Protein AF-A0A7M4DME3-F1 (afdb_monomer_lite)

Organism: NCBI:txid2761496

Structure (mmCIF, N/CA/C/O backbone):
data_AF-A0A7M4DME3-F1
#
_entry.id   AF-A0A7M4DME3-F1
#
loop_
_atom_site.group_PDB
_atom_site.id
_atom_site.type_symbol
_atom_site.label_atom_id
_atom_site.label_alt_id
_atom_site.label_comp_id
_atom_site.label_asym_id
_atom_site.label_entity_id
_atom_site.label_seq_id
_atom_site.pdbx_PDB_ins_code
_atom_site.Cartn_x
_atom_site.Cartn_y
_atom_site.Cartn_z
_atom_site.occupancy
_atom_site.B_iso_or_equiv
_atom_site.auth_seq_id
_atom_site.auth_comp_id
_atom_site.auth_asym_id
_atom_site.auth_atom_id
_atom_site.pdbx_PDB_model_num
ATOM 1 N N . MET A 1 1 ? -7.338 15.404 12.640 1.00 79.31 1 MET A N 1
ATOM 2 C CA . MET A 1 1 ? -7.976 14.076 12.510 1.00 79.31 1 MET A CA 1
ATOM 3 C C . MET A 1 1 ? -7.383 13.404 11.283 1.00 79.31 1 MET A C 1
ATOM 5 O O . MET A 1 1 ? -7.457 14.001 10.217 1.00 79.31 1 MET A O 1
ATOM 9 N N . HIS A 1 2 ? -6.756 12.235 11.427 1.00 91.44 2 HIS A N 1
ATOM 10 C CA . HIS A 1 2 ? -6.194 11.491 10.296 1.00 91.44 2 HIS A CA 1
ATOM 11 C C . HIS A 1 2 ? -7.149 10.380 9.873 1.00 91.44 2 HIS A C 1
ATOM 13 O O . HIS A 1 2 ? -7.565 9.578 10.706 1.00 91.44 2 HIS A O 1
ATOM 19 N N . LEU A 1 3 ? -7.482 10.335 8.585 1.00 92.44 3 LEU A N 1
ATOM 20 C CA . LEU A 1 3 ? -8.206 9.220 7.992 1.00 92.44 3 LEU A CA 1
ATOM 21 C C . LEU A 1 3 ? -7.179 8.260 7.390 1.00 92.44 3 LEU A C 1
ATOM 23 O O . LEU A 1 3 ? -6.687 8.477 6.286 1.00 92.44 3 LEU A O 1
ATOM 27 N N . ALA A 1 4 ? -6.817 7.247 8.165 1.00 92.62 4 ALA A N 1
ATOM 28 C CA . ALA A 1 4 ? -5.855 6.219 7.797 1.00 92.62 4 ALA A CA 1
ATOM 29 C C . ALA A 1 4 ? -6.324 4.865 8.341 1.00 92.62 4 ALA A C 1
ATOM 31 O O . ALA A 1 4 ? -7.276 4.798 9.124 1.00 92.62 4 ALA A O 1
ATOM 32 N N . ASP A 1 5 ? -5.653 3.797 7.922 1.00 92.44 5 ASP A N 1
ATOM 33 C CA . ASP A 1 5 ? -5.861 2.469 8.490 1.00 92.44 5 ASP A CA 1
ATOM 34 C C . ASP A 1 5 ? -5.481 2.484 9.989 1.00 92.44 5 ASP A C 1
ATOM 36 O O . ASP A 1 5 ? -4.368 2.915 10.316 1.00 92.44 5 ASP A O 1
ATOM 40 N N . PRO A 1 6 ? -6.387 2.100 10.912 1.00 94.06 6 PRO A N 1
ATOM 41 C CA . PRO A 1 6 ? -6.068 1.997 12.335 1.00 94.06 6 PRO A CA 1
ATOM 42 C C . PRO A 1 6 ? -5.087 0.861 12.660 1.00 94.06 6 PRO A C 1
ATOM 44 O O . PRO A 1 6 ? -4.437 0.933 13.702 1.00 94.06 6 PRO A O 1
ATOM 47 N N . ASP A 1 7 ? -4.965 -0.146 11.792 1.00 92.00 7 ASP A N 1
ATOM 48 C CA . ASP A 1 7 ? -4.043 -1.277 11.937 1.00 92.00 7 ASP A CA 1
ATOM 49 C C . ASP A 1 7 ? -3.297 -1.529 10.610 1.00 92.00 7 ASP A C 1
ATOM 51 O O . ASP A 1 7 ? -3.569 -2.496 9.892 1.00 92.00 7 ASP A O 1
ATOM 55 N N . PRO A 1 8 ? -2.393 -0.609 10.215 1.00 91.31 8 PRO A N 1
ATOM 56 C CA . PRO A 1 8 ? -1.780 -0.640 8.897 1.00 91.31 8 PRO A CA 1
ATOM 57 C C . PRO A 1 8 ? -0.785 -1.793 8.766 1.00 91.31 8 PRO A C 1
ATOM 59 O O . PRO A 1 8 ? 0.086 -1.994 9.614 1.00 91.31 8 PRO A O 1
ATOM 62 N N . LEU A 1 9 ? -0.825 -2.466 7.616 1.00 92.12 9 LEU A N 1
ATOM 63 C CA . LEU A 1 9 ? 0.225 -3.399 7.214 1.00 92.12 9 LEU A CA 1
ATOM 64 C C . LEU A 1 9 ? 1.564 -2.675 7.038 1.00 92.12 9 LEU A C 1
ATOM 66 O O . LEU A 1 9 ? 1.634 -1.560 6.510 1.00 92.12 9 LEU A O 1
ATOM 70 N N . THR A 1 10 ? 2.658 -3.355 7.370 1.00 90.19 10 THR A N 1
ATOM 71 C CA . THR A 1 10 ? 3.985 -2.930 6.915 1.00 90.19 10 THR A CA 1
ATOM 72 C C . THR A 1 10 ? 4.081 -3.022 5.389 1.00 90.19 10 THR A C 1
ATOM 74 O O . THR A 1 10 ? 3.415 -3.843 4.753 1.00 90.19 10 THR A O 1
ATOM 77 N N . THR A 1 11 ? 4.987 -2.253 4.774 1.00 88.12 11 THR A N 1
ATOM 78 C CA . THR A 1 11 ? 5.266 -2.350 3.328 1.00 88.12 11 THR A CA 1
ATOM 79 C C . THR A 1 11 ? 5.574 -3.792 2.899 1.00 88.12 11 THR A C 1
ATOM 81 O O . THR A 1 11 ? 5.138 -4.237 1.838 1.00 88.12 11 THR A O 1
ATOM 84 N N . ALA A 1 12 ? 6.290 -4.554 3.734 1.00 88.94 12 ALA A N 1
ATOM 85 C CA . ALA A 1 12 ? 6.629 -5.948 3.455 1.00 88.94 12 ALA A CA 1
ATOM 86 C C . ALA A 1 12 ? 5.400 -6.873 3.477 1.00 88.94 12 ALA A C 1
ATOM 88 O O . ALA A 1 12 ? 5.264 -7.729 2.600 1.00 88.94 12 ALA A O 1
ATOM 89 N N . GLU A 1 13 ? 4.499 -6.704 4.447 1.00 92.56 13 GLU A N 1
ATOM 90 C CA . GLU A 1 13 ? 3.243 -7.460 4.527 1.00 92.56 13 GLU A CA 1
ATOM 91 C C . GLU A 1 13 ? 2.301 -7.096 3.384 1.00 92.56 13 GLU A C 1
ATOM 93 O O . GLU A 1 13 ? 1.744 -7.988 2.748 1.00 92.56 13 GLU A O 1
ATOM 98 N N . PHE A 1 14 ? 2.194 -5.807 3.061 1.00 93.06 14 PHE A N 1
ATOM 99 C CA . PHE A 1 14 ? 1.403 -5.312 1.941 1.00 93.06 14 PHE A CA 1
ATOM 100 C C . PHE A 1 14 ? 1.860 -5.924 0.608 1.00 93.06 14 PHE A C 1
ATOM 102 O O . PHE A 1 14 ? 1.058 -6.503 -0.127 1.00 93.06 14 PHE A O 1
ATOM 109 N N . VAL A 1 15 ? 3.167 -5.875 0.318 1.00 91.75 15 VAL A N 1
ATOM 110 C CA . VAL A 1 15 ? 3.750 -6.482 -0.894 1.00 91.75 15 VAL A CA 1
ATOM 111 C C . VAL A 1 15 ? 3.542 -7.996 -0.909 1.00 91.75 15 VAL A C 1
ATOM 113 O O . VAL A 1 15 ? 3.209 -8.561 -1.952 1.00 91.75 15 VAL A O 1
ATOM 116 N N . ARG A 1 16 ? 3.713 -8.669 0.235 1.00 94.50 16 ARG A N 1
ATOM 117 C CA . ARG A 1 16 ? 3.494 -10.115 0.347 1.00 94.50 16 ARG A CA 1
ATOM 118 C C . ARG A 1 16 ? 2.048 -10.488 0.041 1.00 94.50 16 ARG A C 1
ATOM 120 O O . ARG A 1 16 ? 1.818 -11.410 -0.742 1.00 94.50 16 ARG A O 1
ATOM 127 N N . LEU A 1 17 ? 1.100 -9.766 0.631 1.00 95.81 17 LEU A N 1
ATOM 128 C CA . LEU A 1 17 ? -0.325 -9.979 0.433 1.00 95.81 17 LEU A CA 1
ATOM 129 C C . LEU A 1 17 ? -0.690 -9.807 -1.041 1.00 95.81 17 LEU A C 1
ATOM 131 O O . LEU A 1 17 ? -1.225 -10.735 -1.639 1.00 95.81 17 LEU A O 1
ATOM 135 N N . LEU A 1 18 ? -0.305 -8.690 -1.664 1.00 95.19 18 LEU A N 1
ATOM 136 C CA . LEU A 1 18 ? -0.570 -8.465 -3.087 1.00 95.19 18 LEU A CA 1
ATOM 137 C C . LEU A 1 18 ? 0.099 -9.508 -3.991 1.00 95.19 18 LEU A C 1
ATOM 139 O O . LEU A 1 18 ? -0.502 -9.945 -4.969 1.00 95.19 18 LEU A O 1
ATOM 143 N N . SER A 1 19 ? 1.321 -9.942 -3.674 1.00 94.50 19 SER A N 1
ATOM 144 C CA . SER A 1 19 ? 2.020 -10.984 -4.438 1.00 94.50 19 SER A CA 1
ATOM 145 C C . SER A 1 19 ? 1.279 -12.321 -4.380 1.00 94.50 19 SER A C 1
ATOM 147 O O . SER A 1 19 ? 1.100 -12.970 -5.418 1.00 94.50 19 SER A O 1
ATOM 149 N N . ARG A 1 20 ? 0.816 -12.722 -3.189 1.00 95.50 20 ARG A N 1
ATOM 150 C CA . ARG A 1 20 ? -0.008 -13.924 -3.012 1.00 95.50 20 ARG A CA 1
ATOM 151 C C . ARG A 1 20 ? -1.316 -13.799 -3.767 1.00 95.50 20 ARG A C 1
ATOM 153 O O . ARG A 1 20 ? -1.628 -14.687 -4.554 1.00 95.50 20 ARG A O 1
ATOM 160 N N . GLU A 1 21 ? -2.015 -12.684 -3.594 1.00 95.62 21 GLU A N 1
ATOM 161 C CA . GLU A 1 21 ? -3.288 -12.452 -4.263 1.00 95.62 21 GLU A CA 1
ATOM 162 C C . GLU A 1 21 ? -3.132 -12.467 -5.779 1.00 95.62 21 GLU A C 1
ATOM 164 O O . GLU A 1 21 ? -3.942 -13.104 -6.436 1.00 95.62 21 GLU A O 1
ATOM 169 N N . LEU A 1 22 ? -2.085 -11.849 -6.347 1.00 92.56 22 LEU A N 1
ATOM 170 C CA . LEU A 1 22 ? -1.895 -11.692 -7.795 1.00 92.56 22 LEU A CA 1
ATOM 171 C C . LEU A 1 22 ? -1.248 -12.904 -8.481 1.00 92.56 22 LEU A C 1
ATOM 173 O O . LEU A 1 22 ? -1.582 -13.210 -9.629 1.00 92.56 22 LEU A O 1
ATOM 177 N N . THR A 1 23 ? -0.347 -13.616 -7.806 1.00 92.88 23 THR A N 1
ATOM 178 C CA . THR A 1 23 ? 0.468 -14.682 -8.427 1.00 92.88 23 THR A CA 1
ATOM 179 C C . THR A 1 23 ? 0.357 -16.043 -7.740 1.00 92.88 23 THR A C 1
ATOM 181 O O . THR A 1 23 ? 0.926 -17.022 -8.232 1.00 92.88 23 THR A O 1
ATOM 184 N N . GLY A 1 24 ? -0.333 -16.116 -6.598 1.00 94.25 24 GLY A N 1
ATOM 185 C CA . GLY A 1 24 ? -0.392 -17.300 -5.740 1.00 94.25 24 GLY A CA 1
ATOM 186 C C . GLY A 1 24 ? 0.914 -17.588 -4.992 1.00 94.25 24 GLY A C 1
ATOM 187 O O . GLY A 1 24 ? 1.074 -18.676 -4.443 1.00 94.25 24 GLY A O 1
ATOM 188 N N . ARG A 1 25 ? 1.888 -16.667 -5.008 1.00 93.62 25 ARG A N 1
ATOM 189 C CA . ARG A 1 25 ? 3.237 -16.894 -4.468 1.00 93.62 25 ARG A CA 1
ATOM 190 C C . ARG A 1 25 ? 3.723 -15.723 -3.627 1.00 93.62 25 ARG A C 1
ATOM 192 O O . ARG A 1 25 ? 3.423 -14.568 -3.914 1.00 93.62 25 ARG A O 1
ATOM 199 N N . ASP A 1 26 ? 4.538 -16.040 -2.626 1.00 92.88 26 ASP A N 1
ATOM 200 C CA . ASP A 1 26 ? 5.306 -15.032 -1.898 1.00 92.88 26 ASP A CA 1
ATOM 201 C C . ASP A 1 26 ? 6.380 -14.386 -2.785 1.00 92.88 26 ASP A C 1
ATOM 203 O O . ASP A 1 26 ? 6.930 -15.060 -3.669 1.00 92.88 26 ASP A O 1
ATOM 207 N N . PRO A 1 27 ? 6.729 -13.111 -2.522 1.00 89.38 27 PRO A N 1
ATOM 208 C CA . PRO A 1 27 ? 7.875 -12.479 -3.154 1.00 89.38 27 PRO A CA 1
ATOM 209 C C . PRO A 1 27 ? 9.140 -13.274 -2.812 1.00 89.38 27 PRO A C 1
ATOM 211 O O . PRO A 1 27 ? 9.359 -13.672 -1.666 1.00 89.38 27 PRO A O 1
ATOM 214 N N . ARG A 1 28 ? 9.963 -13.545 -3.828 1.00 86.12 28 ARG A N 1
ATOM 215 C CA . ARG A 1 28 ? 11.197 -14.327 -3.691 1.00 86.12 28 ARG A CA 1
ATOM 216 C C . ARG A 1 28 ? 12.414 -13.414 -3.639 1.00 86.12 28 ARG A C 1
ATOM 218 O O . ARG A 1 28 ? 12.497 -12.453 -4.397 1.00 86.12 28 ARG A O 1
ATOM 225 N N 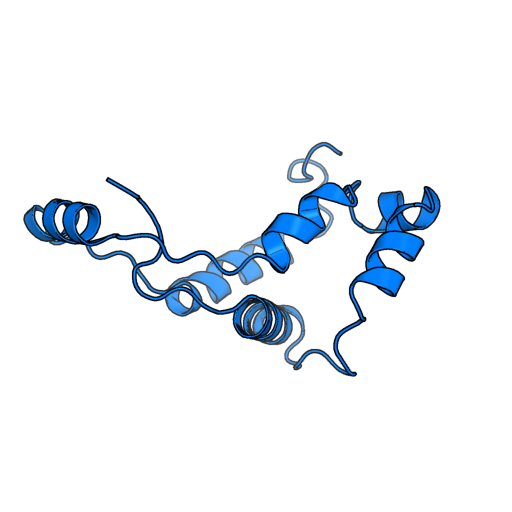. GLY A 1 29 ? 13.393 -13.812 -2.833 1.00 81.12 29 GLY A N 1
ATOM 226 C CA . GL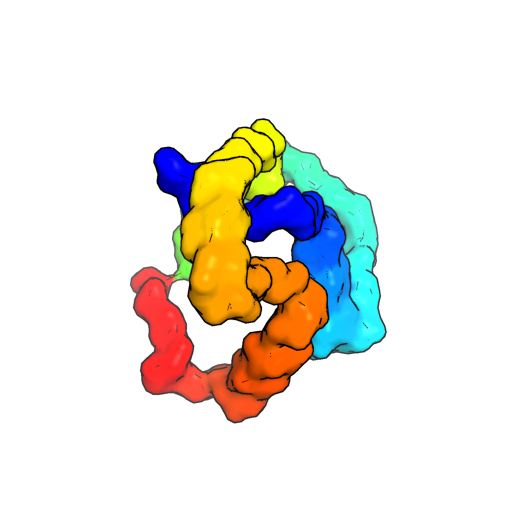Y A 1 29 ? 14.675 -13.126 -2.701 1.00 81.12 29 GLY A CA 1
ATOM 227 C C . GLY A 1 29 ? 14.702 -12.098 -1.565 1.00 81.12 29 GLY A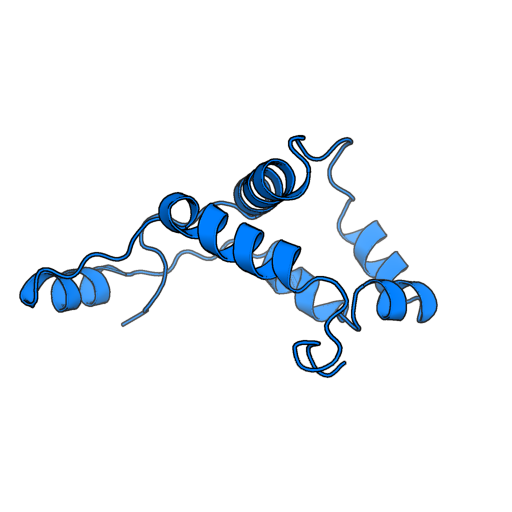 C 1
ATOM 228 O O . GLY A 1 29 ? 13.659 -11.765 -0.999 1.00 81.12 29 GLY A O 1
ATOM 229 N N . PRO A 1 30 ? 15.903 -11.631 -1.189 1.00 78.31 30 PRO A N 1
ATOM 230 C CA . PRO A 1 30 ? 16.054 -10.598 -0.176 1.00 78.31 30 PRO A CA 1
ATOM 231 C C . PRO A 1 30 ? 15.515 -9.256 -0.680 1.00 78.31 30 PRO A C 1
ATOM 233 O O . PRO A 1 30 ? 15.510 -8.982 -1.882 1.00 78.31 30 PRO A O 1
ATOM 236 N N . ALA A 1 31 ? 15.098 -8.399 0.255 1.00 79.06 31 ALA A N 1
ATOM 237 C CA . ALA A 1 31 ? 14.767 -7.017 -0.060 1.00 79.06 31 ALA A CA 1
ATOM 238 C C . ALA A 1 31 ? 15.969 -6.326 -0.722 1.00 79.06 31 ALA A C 1
ATOM 240 O O . ALA A 1 31 ? 17.114 -6.488 -0.293 1.00 79.06 31 ALA A O 1
ATOM 241 N N . VAL A 1 32 ? 15.705 -5.557 -1.778 1.00 82.75 32 VAL A N 1
ATOM 242 C CA . VAL A 1 32 ? 16.741 -4.773 -2.454 1.00 82.75 32 VAL A CA 1
ATOM 243 C C . VAL A 1 32 ? 17.149 -3.618 -1.535 1.00 82.75 32 VAL A C 1
ATOM 245 O O . VAL A 1 32 ? 16.272 -2.862 -1.120 1.00 82.75 32 VAL A O 1
ATOM 248 N N . PRO A 1 33 ? 18.447 -3.431 -1.238 1.00 85.56 33 PRO A N 1
ATOM 249 C CA . PRO A 1 33 ? 18.896 -2.303 -0.430 1.00 85.56 33 PRO A CA 1
ATOM 250 C C . PRO A 1 33 ? 18.545 -0.953 -1.074 1.00 85.56 33 PRO A C 1
ATOM 252 O O . PRO A 1 33 ? 18.744 -0.760 -2.277 1.00 85.56 33 PRO A O 1
ATOM 255 N N . ASP A 1 34 ? 18.111 0.012 -0.262 1.00 82.56 34 ASP A N 1
ATOM 256 C CA . ASP A 1 34 ? 17.735 1.367 -0.697 1.00 82.56 34 ASP A CA 1
ATOM 257 C C . ASP A 1 34 ? 18.744 2.045 -1.649 1.00 82.56 34 ASP A C 1
ATOM 259 O O . ASP A 1 34 ? 18.312 2.602 -2.665 1.00 82.56 34 ASP A O 1
ATOM 263 N N . PRO A 1 35 ? 20.075 2.003 -1.410 1.00 86.00 35 PRO A N 1
ATOM 264 C CA . PRO A 1 35 ? 21.043 2.627 -2.315 1.00 86.00 35 PRO A CA 1
ATOM 265 C C . PRO A 1 35 ? 21.020 2.022 -3.721 1.00 86.00 35 PRO A C 1
ATOM 267 O O . PRO A 1 35 ? 21.102 2.751 -4.712 1.00 86.00 35 PRO A O 1
ATOM 270 N N . LEU A 1 36 ? 20.857 0.698 -3.810 1.00 87.12 36 LEU A N 1
ATOM 271 C CA . LEU A 1 36 ? 20.760 -0.020 -5.079 1.00 87.12 36 LEU A CA 1
ATOM 272 C C . LEU A 1 36 ? 19.475 0.355 -5.817 1.00 87.12 36 LEU A C 1
ATOM 274 O O . LEU A 1 36 ? 19.521 0.649 -7.012 1.00 87.12 36 LEU A O 1
ATOM 278 N N . MET A 1 37 ? 18.346 0.419 -5.105 1.00 85.31 37 MET A N 1
ATOM 279 C CA . MET A 1 37 ? 17.070 0.814 -5.703 1.00 85.31 37 MET A CA 1
ATOM 280 C C . MET A 1 37 ? 17.115 2.259 -6.225 1.00 85.31 37 MET A C 1
ATOM 282 O O . MET A 1 37 ? 16.716 2.527 -7.360 1.00 85.31 37 MET A O 1
ATOM 286 N N . ARG A 1 38 ? 17.671 3.195 -5.443 1.00 84.94 38 ARG A N 1
ATOM 287 C CA . ARG A 1 38 ? 17.843 4.599 -5.861 1.00 84.94 38 ARG A CA 1
ATOM 288 C C . ARG A 1 38 ? 18.745 4.723 -7.086 1.00 84.94 38 ARG A C 1
ATOM 290 O O . ARG A 1 38 ? 18.423 5.485 -7.996 1.00 84.94 38 ARG A O 1
ATOM 297 N N . ALA A 1 39 ? 19.848 3.976 -7.134 1.00 87.19 39 ALA A N 1
ATOM 298 C CA . ALA A 1 39 ? 20.737 3.954 -8.293 1.00 87.19 39 ALA A CA 1
ATOM 299 C C . ALA A 1 39 ? 20.023 3.419 -9.546 1.00 87.19 39 ALA A C 1
ATOM 301 O O . ALA A 1 39 ? 20.122 4.029 -10.611 1.00 87.19 39 ALA A O 1
ATOM 302 N N . ALA A 1 40 ? 19.244 2.342 -9.412 1.00 85.69 40 ALA A N 1
ATOM 303 C CA . ALA A 1 40 ? 18.473 1.774 -10.514 1.00 85.69 40 ALA A CA 1
ATOM 304 C C . ALA A 1 40 ? 17.424 2.761 -11.062 1.00 85.69 40 ALA A C 1
ATOM 306 O O . ALA A 1 40 ? 17.320 2.927 -12.277 1.00 85.69 40 ALA A O 1
ATOM 307 N N . LEU A 1 41 ? 16.699 3.479 -10.195 1.00 84.44 41 LEU A N 1
ATOM 308 C CA . LEU A 1 41 ? 15.674 4.451 -10.610 1.00 84.44 41 LEU A CA 1
ATOM 309 C C . LEU A 1 41 ? 16.228 5.696 -11.322 1.00 84.44 41 LEU A C 1
ATOM 311 O O . LEU A 1 41 ? 15.485 6.359 -12.050 1.00 84.44 41 LEU A O 1
ATOM 315 N N . ARG A 1 42 ? 17.528 6.001 -11.188 1.00 84.50 42 ARG A N 1
ATOM 316 C CA . ARG A 1 42 ? 18.183 7.058 -11.988 1.00 84.50 42 ARG A CA 1
ATOM 317 C C . ARG A 1 42 ? 18.235 6.706 -13.476 1.00 84.50 42 ARG A C 1
ATOM 319 O O . ARG A 1 42 ? 18.290 7.599 -14.322 1.00 84.50 42 ARG A O 1
ATOM 326 N N . LEU A 1 43 ? 18.179 5.419 -13.818 1.00 86.62 43 LEU A N 1
ATOM 327 C CA . LEU A 1 43 ? 18.175 4.960 -15.200 1.00 86.62 43 LEU A CA 1
ATOM 328 C C . LEU A 1 43 ? 16.773 5.133 -15.805 1.00 86.62 43 LEU A C 1
ATOM 330 O O . LEU A 1 43 ? 15.826 4.432 -15.447 1.00 86.62 43 LEU A O 1
ATOM 334 N N . ARG A 1 44 ? 16.649 6.022 -16.802 1.00 83.19 44 ARG A N 1
ATOM 335 C CA . ARG A 1 44 ? 15.416 6.219 -17.595 1.00 83.19 44 ARG A CA 1
ATOM 336 C C . ARG A 1 44 ? 14.716 4.918 -18.036 1.00 83.19 44 ARG A C 1
ATOM 338 O O . ARG A 1 44 ? 13.495 4.859 -17.885 1.00 83.19 44 ARG A O 1
ATOM 345 N N . PRO A 1 45 ? 15.407 3.880 -18.558 1.00 85.00 45 PRO A N 1
ATOM 346 C CA . PRO A 1 45 ? 14.729 2.646 -18.967 1.00 85.00 45 PRO A CA 1
ATOM 347 C C . PRO A 1 45 ? 14.103 1.879 -17.795 1.00 85.00 45 PRO A C 1
ATOM 349 O O . PRO A 1 45 ? 13.047 1.274 -17.966 1.00 85.00 45 PRO A O 1
ATOM 352 N N . VAL A 1 46 ? 14.718 1.923 -16.608 1.00 83.25 46 VAL A N 1
ATOM 353 C CA . VAL A 1 46 ? 14.179 1.292 -15.392 1.00 83.25 46 VAL A CA 1
ATOM 354 C C . VAL A 1 46 ? 12.927 2.035 -14.942 1.00 83.25 46 VAL A C 1
ATOM 356 O O . VAL A 1 46 ? 11.879 1.424 -14.755 1.00 83.25 46 VAL A O 1
ATOM 359 N N . ARG A 1 47 ? 13.001 3.367 -14.883 1.00 81.50 47 ARG A N 1
ATOM 360 C CA . ARG A 1 47 ? 11.863 4.224 -14.533 1.00 81.50 47 ARG A CA 1
ATOM 361 C C . ARG A 1 47 ? 10.659 4.009 -15.452 1.00 81.50 47 ARG A C 1
ATOM 363 O O . ARG A 1 47 ? 9.540 3.866 -14.976 1.00 81.50 47 ARG A O 1
ATOM 370 N N . ARG A 1 48 ? 10.890 3.905 -16.767 1.00 80.75 48 ARG A N 1
ATOM 371 C CA . ARG A 1 48 ? 9.831 3.620 -17.752 1.00 80.75 48 ARG A CA 1
ATOM 372 C C . ARG A 1 48 ? 9.189 2.245 -17.541 1.00 80.75 48 ARG A C 1
ATOM 374 O O . ARG A 1 48 ? 7.986 2.112 -17.735 1.00 80.75 48 ARG A O 1
ATOM 381 N N . ARG A 1 49 ? 9.964 1.231 -17.140 1.00 80.44 49 AR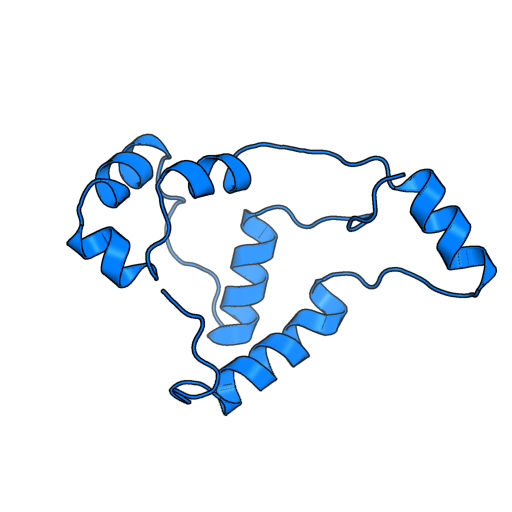G A N 1
ATOM 382 C CA . ARG A 1 49 ? 9.426 -0.101 -16.809 1.00 80.44 49 ARG A CA 1
ATOM 383 C C . ARG A 1 49 ? 8.616 -0.117 -15.515 1.00 80.44 49 ARG A C 1
ATOM 385 O O . ARG A 1 49 ? 7.685 -0.904 -15.414 1.00 80.44 49 ARG A O 1
ATOM 392 N N . LEU A 1 50 ? 8.940 0.752 -14.561 1.00 75.50 50 LEU A N 1
ATOM 393 C CA . LEU A 1 50 ? 8.243 0.882 -13.278 1.00 75.50 50 LEU A CA 1
ATOM 394 C C . LEU A 1 50 ? 7.135 1.949 -13.310 1.00 75.50 50 LEU A C 1
ATOM 396 O O . LEU A 1 50 ? 6.888 2.624 -12.312 1.00 75.50 50 LEU A O 1
ATOM 400 N N . GLY A 1 51 ? 6.491 2.139 -14.466 1.00 72.75 51 GLY A N 1
ATOM 401 C CA . GLY A 1 51 ? 5.337 3.035 -14.597 1.00 72.75 51 GLY A CA 1
ATOM 402 C C . GLY A 1 51 ? 5.649 4.519 -14.389 1.00 72.75 51 GLY A C 1
ATOM 403 O O . GLY A 1 51 ? 4.767 5.271 -14.009 1.00 72.75 51 GLY A O 1
ATOM 404 N N . GLY A 1 52 ? 6.901 4.944 -14.587 1.00 69.94 52 GLY A N 1
ATOM 405 C CA . GLY A 1 52 ? 7.314 6.342 -14.421 1.00 69.94 52 GLY A CA 1
ATOM 406 C C . GLY A 1 52 ? 7.700 6.734 -12.991 1.00 69.94 52 GLY A C 1
ATOM 407 O O . GLY A 1 52 ? 8.200 7.841 -12.798 1.00 69.94 52 GLY A O 1
ATOM 408 N N . THR A 1 53 ? 7.558 5.823 -12.021 1.00 69.31 53 THR A N 1
ATOM 409 C CA . THR A 1 53 ? 7.795 6.069 -10.588 1.00 69.31 53 THR A CA 1
ATOM 410 C C . THR A 1 53 ? 9.177 6.677 -10.319 1.00 69.31 53 THR A C 1
ATOM 412 O O . THR A 1 53 ? 10.212 6.080 -10.630 1.00 69.31 53 THR A O 1
ATOM 415 N N . GLY A 1 54 ? 9.190 7.885 -9.747 1.00 68.88 54 GLY A N 1
ATOM 416 C CA . GLY A 1 54 ? 10.404 8.602 -9.360 1.00 68.88 54 GLY A CA 1
ATOM 417 C C . GLY A 1 54 ? 11.103 7.983 -8.147 1.00 68.88 54 GLY A C 1
ATOM 418 O O . GLY A 1 54 ? 10.526 7.200 -7.393 1.00 68.88 54 GLY A O 1
ATOM 419 N N . SER A 1 55 ? 12.366 8.353 -7.933 1.00 73.06 55 SER A N 1
ATOM 420 C CA . SER A 1 55 ? 13.133 7.908 -6.757 1.00 73.06 55 SER A CA 1
ATOM 421 C C . SER A 1 55 ? 12.638 8.516 -5.441 1.00 73.06 55 SER A C 1
ATOM 423 O O . SER A 1 55 ? 12.896 7.984 -4.363 1.00 73.06 55 SER A O 1
ATOM 425 N N . GLU A 1 56 ? 11.901 9.612 -5.543 1.00 77.81 56 GLU A N 1
ATOM 426 C CA . GLU A 1 56 ? 11.243 10.351 -4.478 1.00 77.81 56 GLU A CA 1
ATOM 427 C C . GLU A 1 56 ? 10.140 9.504 -3.836 1.00 77.81 56 GLU A C 1
ATOM 429 O O . GLU A 1 56 ? 10.003 9.491 -2.615 1.00 77.81 56 GLU A O 1
ATOM 434 N N . SER A 1 57 ? 9.424 8.706 -4.636 1.00 74.44 57 SER A N 1
ATOM 435 C CA . SER A 1 57 ? 8.372 7.808 -4.153 1.00 74.44 57 SER A CA 1
ATOM 436 C C . SER A 1 57 ? 8.905 6.730 -3.205 1.00 74.44 57 SER A C 1
ATOM 438 O O . SER A 1 57 ? 8.185 6.299 -2.308 1.00 74.44 57 SER A O 1
ATOM 440 N N . LEU A 1 58 ? 10.178 6.329 -3.341 1.00 77.06 58 LEU A N 1
ATOM 441 C CA . LEU A 1 58 ? 10.797 5.356 -2.434 1.00 77.06 58 LEU A CA 1
ATOM 442 C C . LEU A 1 58 ? 10.849 5.849 -0.988 1.00 77.06 58 LEU A C 1
ATOM 444 O O . LEU A 1 58 ? 10.804 5.030 -0.078 1.00 77.06 58 LEU A O 1
ATOM 448 N N . VAL A 1 59 ? 10.940 7.167 -0.772 1.00 79.00 59 VAL A N 1
ATOM 449 C CA . VAL A 1 59 ? 10.990 7.741 0.580 1.00 79.00 59 VAL A CA 1
ATOM 450 C C . VAL A 1 59 ? 9.727 7.379 1.357 1.00 79.00 59 VAL A C 1
ATOM 452 O O . VAL A 1 59 ? 9.818 7.045 2.531 1.00 79.00 59 VAL A O 1
ATOM 455 N N . PHE A 1 60 ? 8.565 7.356 0.701 1.00 75.06 60 PHE A N 1
ATOM 456 C CA . PHE A 1 60 ? 7.311 6.976 1.351 1.00 75.06 60 PHE A CA 1
ATOM 457 C C . PHE A 1 60 ? 7.266 5.496 1.742 1.00 75.06 60 PHE A C 1
ATOM 459 O O . PHE A 1 60 ? 6.640 5.154 2.737 1.00 75.06 60 PHE A O 1
ATOM 466 N N . LEU A 1 61 ? 7.946 4.619 0.997 1.00 77.88 61 LEU A N 1
ATOM 467 C CA . LEU A 1 61 ? 7.944 3.177 1.267 1.00 77.88 61 LEU A CA 1
ATOM 468 C C . LEU A 1 61 ? 8.833 2.783 2.452 1.00 77.88 61 LEU A C 1
ATOM 470 O O . LEU A 1 61 ? 8.573 1.753 3.078 1.00 77.88 61 LEU A O 1
ATOM 474 N N . SER A 1 62 ? 9.878 3.569 2.734 1.00 76.12 62 SER A N 1
ATOM 475 C CA . SER A 1 62 ? 10.845 3.298 3.805 1.00 76.12 62 SER A CA 1
ATOM 476 C C . SER A 1 62 ? 10.705 4.209 5.025 1.00 76.12 62 SER A C 1
ATOM 478 O O . SER A 1 62 ? 11.406 4.002 6.016 1.00 76.12 62 SER A O 1
ATOM 480 N N . HIS A 1 63 ? 9.794 5.186 5.001 1.00 81.62 63 HIS A N 1
ATOM 481 C CA . HIS A 1 63 ? 9.559 6.073 6.136 1.00 81.62 63 HIS A CA 1
ATOM 482 C C . HIS A 1 63 ? 8.488 5.499 7.084 1.00 81.62 63 HIS A C 1
ATOM 484 O O . HIS A 1 63 ? 7.316 5.433 6.707 1.00 81.62 63 HIS A O 1
ATOM 490 N N . PRO A 1 64 ? 8.845 5.087 8.318 1.00 80.44 64 PRO A N 1
ATOM 491 C CA . PRO A 1 64 ? 7.873 4.559 9.265 1.00 80.44 64 PRO A CA 1
ATOM 492 C C . PRO A 1 64 ? 7.025 5.702 9.828 1.00 80.44 64 PRO A C 1
ATOM 494 O O . PRO A 1 64 ? 7.495 6.496 10.642 1.00 80.44 64 PRO A O 1
ATOM 497 N N . VAL A 1 65 ? 5.761 5.767 9.418 1.00 84.94 65 VAL A N 1
ATOM 498 C CA . VAL A 1 65 ? 4.791 6.731 9.948 1.00 84.94 65 VAL A CA 1
ATOM 499 C C . VAL A 1 65 ? 3.728 5.988 10.745 1.00 84.94 65 VAL A C 1
ATOM 501 O O . VAL A 1 65 ? 3.241 4.942 10.323 1.00 84.94 65 VAL A O 1
ATOM 504 N N . ARG A 1 66 ? 3.354 6.541 11.901 1.00 86.88 66 ARG A N 1
ATOM 505 C CA . ARG A 1 66 ? 2.157 6.136 12.642 1.00 86.88 66 ARG A CA 1
ATOM 506 C C . ARG A 1 66 ? 1.195 7.308 12.686 1.00 86.88 66 ARG A C 1
ATOM 508 O O . ARG A 1 66 ? 1.557 8.383 13.161 1.00 86.88 66 ARG A O 1
ATOM 515 N N . TYR A 1 67 ? -0.013 7.091 12.188 1.00 90.44 67 TYR A N 1
ATOM 516 C CA . TYR A 1 67 ? -1.079 8.080 12.235 1.00 90.44 67 TYR A CA 1
ATOM 517 C C . TYR A 1 67 ? -1.968 7.813 13.443 1.00 90.44 67 TYR A C 1
ATOM 519 O O . TYR A 1 67 ? -2.424 6.692 13.644 1.00 90.44 67 TYR A O 1
ATOM 527 N N . ASP A 1 68 ? -2.241 8.851 14.231 1.00 95.00 68 ASP A N 1
ATOM 528 C CA . ASP A 1 68 ? -3.292 8.782 15.243 1.00 95.00 68 ASP A CA 1
ATOM 529 C C . ASP A 1 68 ? -4.668 8.846 14.563 1.00 95.00 68 ASP A C 1
ATOM 531 O O . ASP A 1 68 ? -5.046 9.876 13.988 1.00 95.00 68 ASP A O 1
ATOM 535 N N . THR A 1 69 ? -5.390 7.728 14.621 1.00 96.56 69 THR A N 1
ATOM 536 C CA . THR A 1 69 ? -6.727 7.531 14.046 1.00 96.56 69 THR A CA 1
ATOM 537 C C . THR A 1 69 ? -7.842 7.582 15.095 1.00 96.56 69 THR A C 1
ATOM 539 O O . THR A 1 69 ? -9.005 7.401 14.735 1.00 96.56 69 THR A O 1
ATOM 542 N N . THR A 1 70 ? -7.537 7.880 16.367 1.00 95.88 70 THR A N 1
ATOM 543 C CA . THR A 1 70 ? -8.490 7.830 17.497 1.00 95.88 70 THR A CA 1
ATOM 544 C C . THR A 1 70 ? -9.780 8.588 17.194 1.00 95.88 70 THR A C 1
ATOM 546 O O . THR A 1 70 ? -10.881 8.040 17.284 1.00 95.88 70 THR A O 1
ATOM 549 N N . GLU A 1 71 ? -9.648 9.835 16.741 1.00 96.88 71 GLU A N 1
ATOM 550 C CA . GLU A 1 71 ? -10.801 10.676 16.429 1.00 96.88 71 GLU A CA 1
ATOM 551 C C . GLU A 1 71 ? -11.564 10.176 15.201 1.00 96.88 71 GLU A C 1
ATOM 553 O O . GLU A 1 71 ? -12.795 10.178 15.199 1.00 96.88 71 GLU A O 1
ATOM 558 N N . ALA A 1 72 ? -10.862 9.683 14.177 1.00 96.38 72 ALA A N 1
ATOM 559 C CA . ALA A 1 72 ? -11.508 9.159 12.980 1.00 96.38 72 ALA A CA 1
ATOM 560 C C . ALA A 1 72 ? -12.348 7.917 13.273 1.00 96.38 72 ALA A C 1
ATOM 562 O O . ALA A 1 72 ? -13.525 7.866 12.907 1.00 96.38 72 ALA A O 1
ATOM 563 N N . THR A 1 73 ? -11.782 6.973 14.019 1.00 95.94 73 THR A N 1
ATOM 564 C CA . THR A 1 73 ? -12.471 5.766 14.479 1.00 95.94 73 THR A CA 1
ATOM 565 C C . THR A 1 73 ? -13.687 6.116 15.335 1.00 95.94 73 THR A C 1
ATOM 567 O O . THR A 1 73 ? -14.783 5.608 15.091 1.00 95.94 73 THR 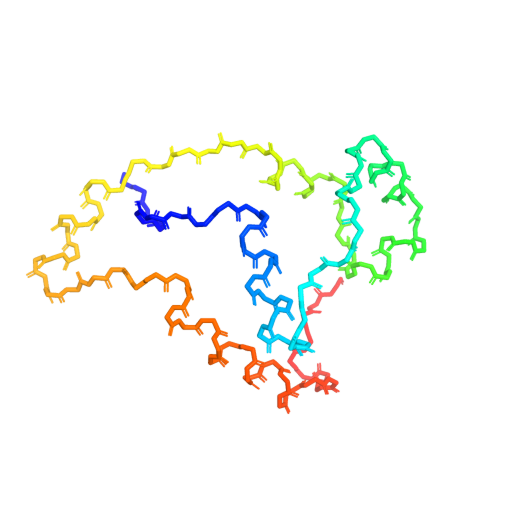A O 1
ATOM 570 N N . ARG A 1 74 ? -13.542 7.056 16.282 1.00 96.12 74 ARG A N 1
ATOM 571 C CA . ARG A 1 74 ? -14.644 7.532 17.135 1.00 96.12 74 ARG A CA 1
ATOM 572 C C . ARG A 1 74 ? -15.786 8.145 16.322 1.00 96.12 74 ARG A C 1
ATOM 574 O O . ARG A 1 74 ? -16.952 7.925 16.644 1.00 96.12 74 ARG A O 1
ATOM 581 N N . HIS A 1 75 ? -15.472 8.920 15.285 1.00 96.19 75 HIS A N 1
ATOM 582 C CA . HIS A 1 75 ? -16.475 9.545 14.422 1.00 96.19 75 HIS A CA 1
ATOM 583 C C . HIS A 1 75 ? -17.204 8.536 13.526 1.00 96.19 75 HIS A C 1
ATOM 585 O O . HIS A 1 75 ? -18.427 8.623 13.408 1.00 96.19 75 HIS A O 1
ATOM 591 N N . LEU A 1 76 ? -16.491 7.570 12.938 1.00 95.62 76 LEU A N 1
ATOM 592 C CA . LEU A 1 76 ? -17.085 6.518 12.103 1.00 95.62 76 LEU A CA 1
ATOM 593 C C . LEU A 1 76 ? -18.014 5.604 12.916 1.00 95.62 76 LEU A C 1
ATOM 595 O O . LEU A 1 76 ? -19.148 5.347 12.501 1.00 95.62 76 LEU A O 1
ATOM 599 N N . ALA A 1 77 ? -17.589 5.217 14.122 1.00 96.62 77 ALA A N 1
ATOM 600 C CA . ALA A 1 77 ? -18.348 4.326 14.998 1.00 96.62 77 ALA A CA 1
ATOM 601 C C . ALA A 1 77 ? -19.735 4.874 15.381 1.00 96.62 77 ALA A C 1
ATOM 603 O O . ALA A 1 77 ? -20.669 4.099 15.573 1.00 96.62 77 ALA A O 1
ATOM 604 N N . ARG A 1 78 ? -19.914 6.205 15.425 1.00 96.75 78 ARG A N 1
ATOM 605 C CA . ARG A 1 78 ? -21.224 6.841 15.684 1.00 96.75 78 ARG A CA 1
ATOM 606 C C . ARG A 1 78 ? -22.294 6.471 14.656 1.00 96.75 78 ARG A C 1
ATOM 608 O O . ARG A 1 78 ? -23.472 6.527 14.982 1.00 96.75 78 ARG A O 1
ATOM 615 N N . ASN A 1 79 ? -21.884 6.102 13.444 1.00 96.81 79 ASN A N 1
ATOM 616 C CA . ASN A 1 79 ? -22.770 5.665 12.366 1.00 96.81 79 ASN A CA 1
ATOM 617 C C . ASN A 1 79 ? -22.681 4.147 12.122 1.00 96.81 79 ASN A C 1
ATOM 619 O O . ASN A 1 79 ? -23.086 3.675 11.065 1.00 96.81 79 ASN A O 1
ATOM 623 N N . GLY A 1 80 ? -22.103 3.381 13.057 1.00 97.06 80 GLY A N 1
ATOM 624 C CA . GLY A 1 80 ? -21.875 1.942 12.886 1.00 97.06 80 GLY A CA 1
ATOM 625 C C . GLY A 1 80 ? -20.838 1.596 11.811 1.00 97.06 80 GLY A C 1
ATOM 626 O O . GLY A 1 80 ? -20.784 0.453 11.367 1.00 97.06 80 GLY A O 1
ATOM 627 N N . LEU A 1 81 ? -20.026 2.567 11.375 1.00 95.94 81 LEU A N 1
ATOM 628 C CA . LEU A 1 81 ? -18.995 2.361 10.361 1.00 95.94 81 LEU A CA 1
ATOM 629 C C . LEU A 1 81 ? -17.673 1.955 11.012 1.00 95.94 81 LEU A C 1
ATOM 631 O O . LEU A 1 81 ? -17.260 2.518 12.027 1.00 95.94 81 LEU A O 1
ATOM 635 N N . VAL A 1 82 ? -16.983 1.014 10.373 1.00 94.38 82 VAL A N 1
ATOM 636 C CA . VAL A 1 82 ? -15.648 0.544 10.753 1.00 94.38 82 VAL A CA 1
ATOM 637 C C . VAL A 1 82 ? -14.764 0.581 9.512 1.00 94.38 82 VAL A C 1
ATOM 639 O O . VAL A 1 82 ? -15.213 0.229 8.422 1.00 94.38 82 VAL A O 1
ATOM 642 N N . CYS A 1 83 ? -13.513 1.018 9.669 1.00 94.12 83 CYS A N 1
ATOM 643 C CA . CYS A 1 83 ? -12.521 0.913 8.604 1.00 94.12 83 CYS A CA 1
ATOM 644 C C . CYS A 1 83 ? -12.137 -0.569 8.435 1.00 94.12 83 CYS A C 1
ATOM 646 O O . CYS A 1 83 ? -11.638 -1.157 9.398 1.00 94.12 83 CYS A O 1
ATOM 648 N N . PRO A 1 84 ? -12.396 -1.204 7.278 1.00 94.50 84 PRO A N 1
ATOM 649 C CA . PRO A 1 84 ? -12.032 -2.598 7.083 1.00 94.50 84 PRO A CA 1
ATOM 650 C C . PRO A 1 84 ? -10.508 -2.740 6.939 1.00 94.50 84 PRO A C 1
ATOM 652 O O . PRO A 1 84 ? -9.874 -1.871 6.334 1.00 94.50 84 PRO A O 1
ATOM 655 N N . PRO A 1 85 ? -9.916 -3.850 7.412 1.00 94.06 85 PRO A N 1
ATOM 656 C CA . PRO A 1 85 ? -8.502 -4.119 7.179 1.00 94.06 85 PRO A CA 1
ATOM 657 C C . PRO A 1 85 ? -8.242 -4.296 5.680 1.00 94.06 85 PRO A C 1
ATOM 659 O O . PRO A 1 85 ? -9.069 -4.883 4.973 1.00 94.06 85 PRO A O 1
ATOM 662 N N . PHE A 1 86 ? -7.069 -3.867 5.198 1.00 94.94 86 PHE A N 1
ATOM 663 C CA . PHE A 1 86 ? -6.696 -3.988 3.778 1.00 94.94 86 PHE A CA 1
ATOM 664 C C . PHE A 1 86 ? -6.887 -5.408 3.224 1.00 94.94 86 PHE A C 1
ATOM 666 O O . PHE A 1 86 ? -7.418 -5.603 2.129 1.00 94.94 86 PHE A O 1
ATOM 673 N N . ALA A 1 87 ? -6.532 -6.419 4.021 1.00 95.06 87 ALA A N 1
ATOM 674 C CA . ALA A 1 87 ? -6.677 -7.824 3.654 1.00 95.06 87 ALA A CA 1
ATOM 675 C C . ALA A 1 87 ? -8.124 -8.240 3.332 1.00 95.06 87 ALA A C 1
ATOM 677 O O . ALA A 1 87 ? -8.327 -9.157 2.541 1.00 95.06 87 ALA A O 1
ATOM 678 N N . GLY A 1 88 ? -9.124 -7.564 3.907 1.00 95.38 88 GLY A N 1
ATOM 679 C CA . GLY A 1 88 ? -10.534 -7.879 3.687 1.00 95.38 88 GLY A CA 1
ATOM 680 C C . GLY A 1 88 ? -11.045 -7.503 2.294 1.00 95.38 88 GLY A C 1
ATOM 681 O O . GLY A 1 88 ? -11.993 -8.118 1.814 1.00 95.38 88 GLY A O 1
ATOM 682 N N . TYR A 1 89 ? -10.426 -6.521 1.629 1.00 95.38 89 TYR A N 1
ATOM 683 C CA . TYR A 1 89 ? -10.876 -6.032 0.318 1.00 95.38 89 TYR A CA 1
ATOM 684 C C . TYR A 1 89 ? -9.826 -6.143 -0.795 1.00 95.38 89 TYR A C 1
ATOM 686 O O . TYR A 1 89 ? -10.166 -6.017 -1.974 1.00 95.38 89 TYR A O 1
ATOM 694 N N . ALA A 1 90 ? -8.571 -6.450 -0.463 1.00 96.62 90 ALA A N 1
ATOM 695 C CA . ALA A 1 90 ? -7.519 -6.683 -1.447 1.00 96.62 90 ALA A CA 1
ATOM 696 C C . ALA A 1 90 ? -7.857 -7.754 -2.512 1.00 96.62 90 ALA A C 1
ATOM 698 O O . ALA A 1 90 ? -7.563 -7.499 -3.684 1.00 96.62 90 ALA A O 1
ATOM 699 N N . PRO A 1 91 ? -8.522 -8.891 -2.198 1.00 96.56 91 PRO A N 1
ATOM 700 C CA . PRO A 1 91 ? -8.881 -9.879 -3.221 1.00 96.56 91 PRO A CA 1
ATOM 701 C C . PRO A 1 91 ? -9.801 -9.307 -4.306 1.00 96.56 91 PRO A C 1
ATOM 703 O O . PRO A 1 91 ? -9.610 -9.581 -5.489 1.00 96.56 91 PRO A O 1
ATOM 706 N N . VAL A 1 92 ? -10.758 -8.453 -3.921 1.00 97.00 92 VAL A N 1
ATOM 707 C CA . VAL A 1 92 ? -11.685 -7.791 -4.856 1.00 97.00 92 VAL A CA 1
ATOM 708 C C . VAL A 1 92 ? -10.931 -6.819 -5.763 1.00 97.00 92 VAL A C 1
ATOM 710 O O . VAL A 1 92 ? -11.153 -6.799 -6.973 1.00 97.00 92 VAL A O 1
ATOM 713 N N . MET A 1 93 ? -9.993 -6.049 -5.201 1.00 95.50 93 MET A N 1
ATOM 714 C CA . MET A 1 93 ? -9.143 -5.147 -5.986 1.00 95.50 93 MET A CA 1
ATOM 715 C C . MET A 1 93 ? -8.288 -5.912 -7.004 1.00 95.50 93 MET A C 1
ATOM 717 O O . MET A 1 93 ? -8.181 -5.504 -8.161 1.00 95.50 93 MET A O 1
ATOM 721 N N . VAL A 1 94 ? -7.683 -7.027 -6.587 1.00 96.12 94 VAL A N 1
ATOM 722 C CA . VAL A 1 94 ? -6.821 -7.845 -7.451 1.00 96.12 94 VAL A CA 1
ATOM 723 C C . VAL A 1 94 ? -7.625 -8.567 -8.529 1.00 96.12 94 VAL A C 1
ATOM 725 O O . VAL A 1 94 ? -7.172 -8.646 -9.671 1.00 96.12 94 VAL A O 1
ATOM 728 N N . ASP A 1 95 ? -8.815 -9.070 -8.208 1.00 96.12 95 ASP A N 1
ATOM 729 C CA . ASP A 1 95 ? -9.729 -9.658 -9.189 1.00 96.12 95 ASP A CA 1
ATOM 730 C C . ASP A 1 95 ? -10.138 -8.634 -10.258 1.00 96.12 95 ASP A C 1
ATOM 732 O O . ASP A 1 95 ? -9.992 -8.906 -11.453 1.00 96.12 95 ASP A O 1
ATOM 736 N N . PHE A 1 96 ? -10.531 -7.423 -9.849 1.00 95.62 96 PHE A N 1
ATOM 737 C CA . PHE A 1 96 ? -10.807 -6.338 -10.789 1.00 95.62 96 PHE A CA 1
ATOM 738 C C . PHE A 1 96 ? -9.591 -6.033 -11.673 1.00 95.62 96 PHE A C 1
ATOM 740 O O . PHE A 1 96 ? -9.720 -5.966 -12.897 1.00 95.62 96 PHE A O 1
ATOM 747 N N . PHE A 1 97 ? -8.403 -5.896 -11.077 1.00 93.88 97 PHE A N 1
ATOM 748 C CA . PHE A 1 97 ? -7.168 -5.634 -11.816 1.00 93.88 97 PHE A CA 1
ATOM 749 C C . PHE A 1 97 ? -6.869 -6.730 -12.849 1.00 93.88 97 PHE A C 1
ATOM 751 O O . PHE A 1 97 ? -6.547 -6.425 -13.994 1.00 93.88 97 PHE A O 1
ATOM 758 N N . ARG A 1 98 ? -7.025 -8.007 -12.480 1.00 92.94 98 ARG A N 1
ATOM 759 C CA . ARG A 1 98 ? -6.807 -9.149 -13.383 1.00 92.94 98 ARG A CA 1
ATOM 760 C C . ARG A 1 98 ? -7.761 -9.155 -14.567 1.00 92.94 98 ARG A C 1
ATOM 762 O O . ARG A 1 98 ? -7.316 -9.378 -15.688 1.00 92.94 98 ARG A O 1
ATOM 769 N N . ARG A 1 99 ? -9.053 -8.910 -14.328 1.00 95.12 99 ARG A N 1
ATOM 770 C CA . ARG A 1 99 ? -10.080 -8.890 -15.386 1.00 95.12 99 ARG A CA 1
ATOM 771 C C . ARG A 1 99 ? -9.868 -7.763 -16.395 1.00 95.12 99 ARG A C 1
ATOM 773 O O . ARG A 1 99 ? -10.336 -7.871 -17.520 1.00 95.12 99 ARG A O 1
ATOM 780 N N . ASN A 1 100 ? -9.157 -6.712 -15.995 1.00 94.56 100 ASN A N 1
ATOM 781 C CA . ASN A 1 100 ? -8.920 -5.517 -16.800 1.00 94.56 100 ASN A CA 1
ATOM 782 C C . ASN A 1 100 ? -7.450 -5.351 -17.213 1.00 94.56 100 ASN A C 1
ATOM 784 O O . ASN A 1 100 ? -7.047 -4.282 -17.675 1.00 94.56 100 ASN A O 1
ATOM 788 N N . LEU A 1 101 ? -6.625 -6.388 -17.046 1.00 89.31 101 LEU A N 1
ATOM 789 C CA . LEU A 1 101 ? -5.215 -6.315 -17.399 1.00 89.31 101 LEU A CA 1
ATOM 790 C C . LEU A 1 101 ? -5.067 -6.148 -18.919 1.00 89.31 101 LEU A C 1
ATOM 792 O O . LEU A 1 101 ? -5.477 -7.012 -19.687 1.00 89.31 101 LEU A O 1
ATOM 796 N N . GLY A 1 102 ? -4.461 -5.039 -19.349 1.00 87.12 102 GLY A N 1
ATOM 797 C CA . GLY A 1 102 ? -4.330 -4.697 -20.770 1.00 87.12 102 GLY A CA 1
ATOM 798 C C . GLY A 1 102 ? -5.506 -3.902 -21.345 1.00 87.12 102 GLY A C 1
ATOM 799 O O . GLY A 1 102 ? -5.497 -3.620 -22.538 1.00 87.12 102 GLY A O 1
ATOM 800 N N . ASN A 1 103 ? -6.486 -3.510 -20.523 1.00 91.50 103 ASN A N 1
ATOM 801 C CA . ASN A 1 103 ? -7.492 -2.535 -20.929 1.00 91.50 103 ASN A CA 1
ATOM 802 C C . ASN A 1 103 ? -6.880 -1.122 -20.918 1.00 91.50 103 ASN A C 1
ATOM 804 O O . ASN A 1 103 ? -6.649 -0.545 -19.852 1.00 91.50 103 ASN A O 1
ATOM 808 N N . ASP A 1 104 ? -6.617 -0.573 -22.105 1.00 88.00 104 ASP A N 1
ATOM 809 C CA . ASP A 1 104 ? -5.999 0.746 -22.258 1.00 88.00 104 ASP A CA 1
ATOM 810 C C . ASP A 1 104 ? -6.885 1.897 -21.744 1.00 88.00 104 ASP A C 1
ATOM 812 O O . ASP A 1 104 ? -6.347 2.920 -21.326 1.00 88.00 104 ASP A O 1
ATOM 816 N N . GLU A 1 105 ? -8.212 1.726 -21.676 1.00 91.19 105 GLU A N 1
ATOM 817 C CA . GLU A 1 105 ? -9.131 2.738 -21.124 1.00 91.19 105 GLU A CA 1
ATOM 818 C C . GLU A 1 105 ? -8.963 2.924 -19.609 1.00 91.19 105 GLU A C 1
ATOM 820 O O . GLU A 1 105 ? -9.214 4.002 -19.073 1.00 91.19 105 GLU A O 1
ATOM 825 N N . LEU A 1 106 ? -8.521 1.874 -18.912 1.00 87.75 106 LEU A N 1
ATOM 826 C CA . LEU A 1 106 ? -8.318 1.864 -17.459 1.00 87.75 106 LEU A CA 1
ATOM 827 C C . LEU A 1 106 ? -6.847 2.050 -17.069 1.00 87.75 106 LEU A C 1
ATOM 829 O O . LEU A 1 106 ? -6.478 1.920 -15.897 1.00 87.75 106 LEU A O 1
ATOM 833 N N . ARG A 1 107 ? -5.979 2.337 -18.041 1.00 81.56 107 ARG A N 1
ATOM 834 C CA . ARG A 1 107 ? -4.553 2.526 -17.804 1.00 81.56 107 ARG A CA 1
ATOM 835 C C . ARG A 1 107 ? -4.305 3.888 -17.160 1.00 81.56 107 ARG A C 1
ATOM 837 O O . ARG A 1 107 ? -4.702 4.918 -17.694 1.00 81.56 107 ARG A O 1
ATOM 844 N N . ALA A 1 108 ? -3.603 3.897 -16.027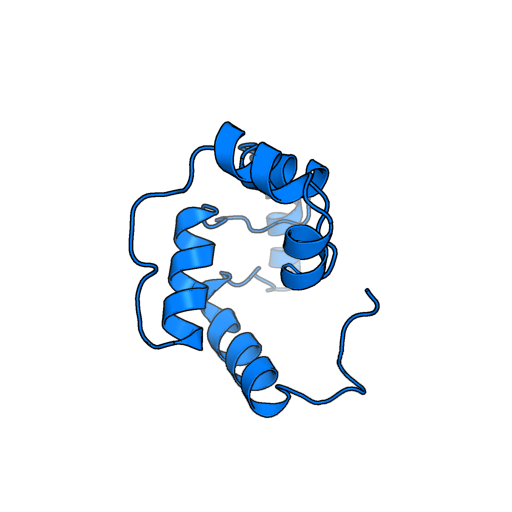 1.00 74.06 108 ALA A N 1
ATOM 845 C CA . ALA A 1 108 ? -3.207 5.145 -15.385 1.00 74.06 108 ALA A CA 1
ATOM 846 C C . ALA A 1 108 ? -2.358 6.003 -16.351 1.00 74.06 108 ALA A C 1
ATOM 848 O O . ALA A 1 108 ? -1.461 5.453 -17.006 1.00 74.06 108 ALA A O 1
ATOM 849 N N . PRO A 1 109 ? -2.610 7.322 -16.442 1.00 69.38 109 PRO A N 1
ATOM 850 C CA . PRO A 1 109 ? -1.757 8.219 -17.208 1.00 69.38 109 PRO A CA 1
ATOM 851 C C . PRO A 1 109 ? -0.348 8.207 -16.598 1.00 69.38 109 PRO A C 1
ATOM 853 O O . PRO A 1 109 ? -0.195 8.321 -15.381 1.00 69.38 109 PRO A O 1
ATOM 856 N N . VAL A 1 110 ? 0.665 8.009 -17.445 1.00 62.44 110 VAL A N 1
ATOM 857 C CA . VAL A 1 110 ? 2.092 7.958 -17.072 1.00 62.44 110 VAL A CA 1
ATOM 858 C C . VAL A 1 110 ? 2.814 9.259 -17.373 1.00 62.44 110 VAL A C 1
ATOM 860 O O . VAL A 1 110 ? 2.443 9.918 -18.368 1.00 62.44 110 VAL A O 1
#

Radius of gyration: 17.13 Å; chains: 1; bounding box: 44×31×40 Å

Secondary structure (DSSP, 8-state):
---S-SSPPPHHHHHHHHHHHHHSSPPPSPPPPHHHHHHHHTSHHHHHHTTT--TTHHHHHH-------HHHHHHHHTTT--PPPHHHHHHHHHHHHHHTTT-GGGPPP-

pLDDT: mean 88.18, std 8.08, range [62.44, 97.06]

Sequence (110 aa):
MHLADPDPLTTAEFVRLLSRELTGRDPRGPAVPDPLMRAALRLRPVRRRLGGTGSESLVFLSHPVRYDTTEATRHLARNGLVCPPFAGYAPVMVDFFRRNLGNDELRAPV

Foldseek 3Di:
DDDDDQDDDQLQRVQQLLCCLQPVDGDDDDDDDLVRVQVQQVDPVSCVVVVNDHNVVVCVNPDDDDDDCPVVQVVQVVVPHDDDYCSVCSNVVSVVCVVCPPVPVPDDDD